Protein AF-A0A165R162-F1 (afdb_monomer_lite)

Radius of gyration: 13.3 Å; chains: 1; bounding box: 36×24×32 Å

Foldseek 3Di:
DDDFDKDWDADLVVRWTWFQDPCLQFFQDTDTHNDDDLRRIFGWADPPDQKTWTARPVPRWTADHDPDGRHGRTDNDTDIDGDDDDPDPSPPDD

pLDDT: mean 84.95, std 12.35, range [37.66, 94.81]

Organism: NCBI:txid1314782

Structure (mmCIF, N/CA/C/O backbone):
data_AF-A0A165R162-F1
#
_entry.id   AF-A0A165R162-F1
#
loop_
_atom_site.group_PDB
_atom_site.id
_atom_site.type_symbol
_atom_site.label_atom_id
_atom_site.label_alt_id
_atom_site.label_comp_id
_atom_site.label_asym_id
_atom_site.label_entity_id
_atom_site.label_seq_id
_atom_site.pdbx_PDB_ins_code
_atom_site.Cartn_x
_atom_site.Cartn_y
_atom_site.Cartn_z
_atom_site.occupancy
_atom_site.B_iso_or_equiv
_atom_site.auth_seq_id
_atom_site.auth_comp_id
_atom_site.auth_asym_id
_atom_site.auth_atom_id
_atom_site.pdbx_PDB_model_num
ATOM 1 N N . MET A 1 1 ? -14.458 -2.673 12.551 1.00 54.56 1 MET A N 1
ATOM 2 C CA . MET A 1 1 ? -13.009 -2.970 12.569 1.00 54.56 1 MET A CA 1
ATOM 3 C C . MET A 1 1 ? -12.658 -3.643 11.257 1.00 54.56 1 MET A C 1
ATOM 5 O O . MET A 1 1 ? -13.470 -4.437 10.791 1.00 54.56 1 MET A O 1
ATOM 9 N N . LEU A 1 2 ? -11.524 -3.290 10.645 1.00 63.31 2 LEU A N 1
ATOM 10 C CA . LEU A 1 2 ? -10.980 -4.076 9.534 1.00 63.31 2 LEU A CA 1
ATOM 11 C C . LEU A 1 2 ? -10.692 -5.485 10.055 1.00 63.31 2 LEU A C 1
ATOM 13 O O . LEU A 1 2 ? -10.214 -5.633 11.178 1.00 63.31 2 LEU A O 1
ATOM 17 N N . LYS A 1 3 ? -11.072 -6.498 9.281 1.00 67.94 3 LYS A N 1
ATOM 18 C CA . LYS A 1 3 ? -10.633 -7.868 9.542 1.00 67.94 3 LYS A CA 1
ATOM 19 C C . LYS A 1 3 ? -9.219 -7.994 8.976 1.00 67.94 3 LYS A C 1
ATOM 21 O O . LYS A 1 3 ? -8.892 -7.292 8.025 1.00 67.94 3 LYS A O 1
ATOM 26 N N .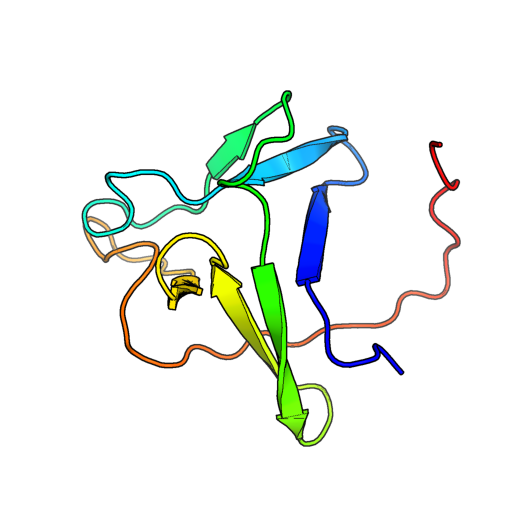 ASP A 1 4 ? -8.390 -8.854 9.544 1.00 72.12 4 ASP A N 1
ATOM 27 C CA . ASP A 1 4 ? -7.115 -9.164 8.902 1.00 72.12 4 ASP A CA 1
ATOM 28 C C . ASP A 1 4 ? -7.402 -9.806 7.535 1.00 72.12 4 ASP A C 1
ATOM 30 O O . ASP A 1 4 ? -8.319 -10.624 7.396 1.00 72.12 4 ASP A O 1
ATOM 34 N N . GLY A 1 5 ? -6.673 -9.382 6.504 1.00 87.38 5 GLY A N 1
ATOM 35 C CA . GLY A 1 5 ? -6.934 -9.814 5.136 1.00 87.38 5 GLY A CA 1
ATOM 36 C C . GLY A 1 5 ? -6.069 -9.113 4.098 1.00 87.38 5 GLY A C 1
ATOM 37 O O . GLY A 1 5 ? -5.273 -8.225 4.414 1.00 87.38 5 GLY A O 1
ATOM 38 N N . VAL A 1 6 ? -6.244 -9.536 2.847 1.00 93.31 6 VAL A N 1
ATOM 39 C CA . VAL A 1 6 ? -5.619 -8.920 1.676 1.00 93.31 6 VAL A CA 1
ATOM 40 C C . VAL A 1 6 ? -6.572 -7.875 1.107 1.00 93.31 6 VAL A C 1
ATOM 42 O O . VAL A 1 6 ? -7.738 -8.159 0.831 1.00 93.31 6 VAL A O 1
ATOM 45 N N . TYR A 1 7 ? -6.067 -6.659 0.938 1.00 93.62 7 TYR A N 1
ATOM 46 C CA . TYR A 1 7 ? -6.819 -5.496 0.499 1.00 93.62 7 TYR A CA 1
ATOM 47 C C . TYR A 1 7 ? -6.121 -4.790 -0.656 1.00 93.62 7 TYR A C 1
ATOM 49 O O . TYR A 1 7 ? -4.897 -4.801 -0.785 1.00 93.62 7 TYR A O 1
ATOM 57 N N . GLN A 1 8 ? -6.923 -4.100 -1.458 1.00 93.31 8 GLN A N 1
ATOM 58 C CA . GLN A 1 8 ? -6.456 -3.125 -2.433 1.00 93.31 8 GLN A CA 1
ATOM 59 C C . GLN A 1 8 ? -6.775 -1.731 -1.895 1.00 93.31 8 GLN A C 1
ATOM 61 O O . GLN A 1 8 ? -7.895 -1.461 -1.458 1.00 93.31 8 GLN A O 1
ATOM 66 N N . ILE A 1 9 ? -5.783 -0.844 -1.905 1.00 92.06 9 ILE A N 1
ATOM 67 C CA . ILE A 1 9 ? -5.928 0.525 -1.403 1.00 92.06 9 ILE A CA 1
ATOM 68 C C . ILE A 1 9 ? -6.081 1.447 -2.604 1.00 92.06 9 ILE A C 1
ATOM 70 O O . ILE A 1 9 ? -5.139 1.634 -3.368 1.00 92.06 9 ILE A O 1
ATOM 74 N N . THR A 1 10 ? -7.265 2.024 -2.782 1.00 92.56 10 THR A N 1
ATOM 75 C CA . THR A 1 10 ? -7.573 2.904 -3.916 1.00 92.56 10 THR A CA 1
ATOM 76 C C . THR A 1 10 ? -7.731 4.345 -3.466 1.00 92.56 10 THR A C 1
ATOM 78 O O . THR A 1 10 ? -8.442 4.626 -2.498 1.00 92.56 10 THR A O 1
ATOM 81 N N . ASN A 1 11 ? -7.146 5.276 -4.213 1.00 90.94 11 ASN A N 1
ATOM 82 C CA . ASN A 1 11 ? -7.467 6.686 -4.070 1.00 90.94 11 ASN A CA 1
ATOM 83 C C . ASN A 1 11 ? -8.911 6.918 -4.536 1.00 90.94 11 ASN A C 1
ATOM 85 O O . ASN A 1 11 ? -9.271 6.611 -5.672 1.00 90.94 11 ASN A O 1
ATOM 89 N N . VAL A 1 12 ? -9.759 7.473 -3.671 1.00 87.31 12 VAL A N 1
ATOM 90 C CA . VAL A 1 12 ? -11.178 7.646 -3.998 1.00 87.31 12 VAL A CA 1
ATOM 91 C C . VAL A 1 12 ? -11.441 8.659 -5.113 1.00 87.31 12 VAL A C 1
ATOM 93 O O . VAL A 1 12 ? -12.430 8.511 -5.838 1.00 87.31 12 VAL A O 1
ATOM 96 N N . HIS A 1 13 ? -10.577 9.661 -5.260 1.00 87.44 13 HIS A N 1
ATOM 97 C CA . HIS A 1 13 ? -10.727 10.730 -6.240 1.00 87.44 13 HIS A CA 1
ATOM 98 C C . HIS A 1 13 ? -10.236 10.295 -7.618 1.00 87.44 13 HIS A C 1
ATOM 100 O O . HIS A 1 13 ? -10.933 10.515 -8.602 1.00 87.44 13 HIS A O 1
ATOM 106 N N . THR A 1 14 ? -9.071 9.645 -7.685 1.00 90.38 14 THR A N 1
ATOM 107 C CA . THR A 1 14 ? -8.463 9.248 -8.966 1.00 90.38 14 THR A CA 1
ATOM 108 C C . THR A 1 14 ? -8.817 7.828 -9.393 1.00 90.38 14 THR A C 1
ATOM 110 O O . THR A 1 14 ? -8.585 7.469 -10.539 1.00 90.38 14 THR A O 1
ATOM 113 N N . LYS A 1 15 ? -9.371 7.009 -8.488 1.00 89.62 15 LYS A N 1
ATOM 114 C CA . LYS A 1 15 ? -9.609 5.561 -8.664 1.00 89.62 15 LYS A CA 1
ATOM 115 C C . LYS A 1 15 ? -8.346 4.727 -8.867 1.00 89.62 15 LYS A C 1
ATOM 117 O O . LYS A 1 15 ? -8.439 3.519 -9.056 1.00 89.62 15 LYS A O 1
ATOM 122 N N . GLN A 1 16 ? -7.173 5.340 -8.749 1.00 94.06 16 GLN A N 1
ATOM 123 C CA . GLN A 1 16 ? -5.903 4.650 -8.895 1.00 94.06 16 GLN A CA 1
ATOM 124 C C . GLN A 1 16 ? -5.597 3.825 -7.650 1.00 94.06 16 GLN A C 1
ATOM 126 O O . GLN A 1 16 ? -5.784 4.279 -6.516 1.00 94.06 16 GLN A O 1
ATOM 131 N N . ALA A 1 17 ? -5.109 2.611 -7.865 1.00 94.12 17 ALA A N 1
ATOM 132 C CA . ALA A 1 17 ? -4.693 1.721 -6.797 1.00 94.12 17 ALA A CA 1
ATOM 133 C C . ALA A 1 17 ? -3.245 1.996 -6.403 1.00 94.12 17 ALA A C 1
ATOM 135 O O . ALA A 1 17 ? -2.388 2.218 -7.262 1.00 94.12 17 ALA A O 1
ATOM 136 N N . LEU A 1 18 ? -2.975 1.934 -5.102 1.00 93.00 18 LEU A N 1
ATOM 137 C CA . LEU A 1 18 ? -1.630 1.894 -4.556 1.00 93.00 18 LEU A CA 1
ATOM 138 C C . LEU A 1 18 ? -0.861 0.721 -5.175 1.00 93.00 18 LEU A C 1
ATOM 140 O O . LEU A 1 18 ? -1.407 -0.364 -5.398 1.00 93.00 18 LEU A O 1
ATOM 144 N N . TYR A 1 19 ? 0.407 0.956 -5.479 1.00 90.94 19 TYR A N 1
ATOM 145 C CA . TYR A 1 19 ? 1.270 0.008 -6.160 1.00 90.94 19 TYR A CA 1
ATOM 146 C C . TYR A 1 19 ? 2.676 0.056 -5.573 1.00 90.94 19 TYR A C 1
ATOM 148 O O . TYR A 1 19 ? 3.261 1.127 -5.399 1.00 90.94 19 TYR A O 1
ATOM 156 N N . ILE A 1 20 ? 3.230 -1.127 -5.330 1.00 87.94 20 ILE A N 1
ATOM 157 C CA . ILE A 1 20 ? 4.649 -1.326 -5.051 1.00 87.94 20 ILE A CA 1
ATOM 158 C C . ILE A 1 20 ? 5.162 -2.237 -6.153 1.00 87.94 20 ILE A C 1
ATOM 160 O O . ILE A 1 20 ? 4.637 -3.330 -6.312 1.00 87.94 20 I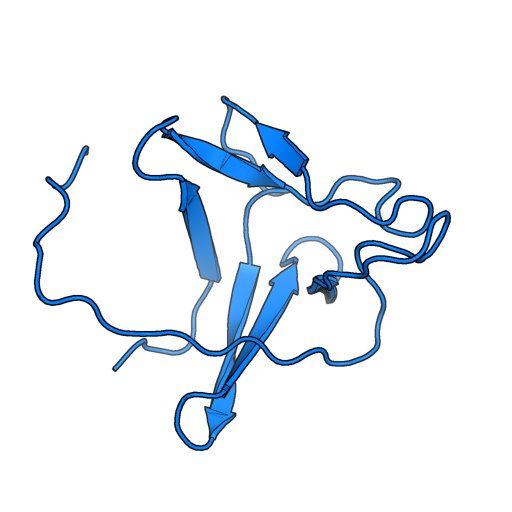LE A O 1
ATOM 164 N N . GLY A 1 21 ? 6.112 -1.748 -6.949 1.00 83.75 21 GLY A N 1
ATOM 165 C CA . GLY A 1 21 ? 6.673 -2.470 -8.092 1.00 83.75 21 GLY A CA 1
ATOM 166 C C . GLY A 1 21 ? 7.964 -3.209 -7.773 1.00 83.75 21 GLY A C 1
ATOM 167 O O . GLY A 1 21 ? 8.437 -3.169 -6.645 1.00 83.75 21 GLY A O 1
ATOM 168 N N . ALA A 1 22 ? 8.572 -3.824 -8.788 1.00 79.88 22 ALA A N 1
ATOM 169 C CA . ALA A 1 22 ? 9.846 -4.536 -8.642 1.00 79.88 22 ALA A CA 1
ATOM 170 C C . ALA A 1 22 ? 10.962 -3.653 -8.049 1.00 79.88 22 ALA A C 1
ATOM 172 O O . ALA A 1 22 ? 11.746 -4.120 -7.232 1.00 79.88 22 ALA A O 1
ATOM 173 N N . ASP A 1 23 ? 10.964 -2.356 -8.370 1.00 79.31 23 ASP A N 1
ATOM 174 C CA . ASP A 1 23 ? 11.960 -1.385 -7.892 1.00 79.31 23 ASP A CA 1
ATOM 175 C C . ASP A 1 23 ? 11.592 -0.731 -6.550 1.00 79.31 23 ASP A C 1
ATOM 177 O O . ASP A 1 23 ? 12.016 0.391 -6.252 1.00 79.31 23 ASP A O 1
ATOM 181 N N . ALA A 1 24 ? 10.769 -1.399 -5.738 1.00 83.50 24 ALA A N 1
ATOM 182 C CA . ALA A 1 24 ? 10.320 -0.898 -4.440 1.00 83.50 24 ALA A CA 1
ATOM 183 C C . ALA A 1 24 ? 11.467 -0.487 -3.508 1.00 83.50 24 ALA A C 1
ATOM 185 O O . ALA A 1 24 ? 11.300 0.362 -2.634 1.00 83.50 24 ALA A O 1
ATOM 186 N N . GLU A 1 25 ? 12.638 -1.081 -3.702 1.00 85.25 25 GLU A N 1
ATOM 187 C CA . GLU A 1 25 ? 13.803 -0.850 -2.863 1.00 85.25 25 GLU A CA 1
ATOM 188 C C . GLU A 1 25 ? 14.583 0.426 -3.235 1.00 85.25 25 GLU A C 1
ATOM 190 O O . GLU A 1 25 ? 15.461 0.843 -2.489 1.00 85.25 25 GLU A O 1
ATOM 195 N N . ASN A 1 26 ? 14.238 1.099 -4.341 1.00 81.50 26 ASN A N 1
ATOM 196 C CA . ASN A 1 26 ? 15.071 2.169 -4.909 1.00 81.50 26 ASN A CA 1
ATOM 197 C C . ASN A 1 26 ? 14.461 3.583 -4.826 1.00 81.50 26 ASN A C 1
ATOM 199 O O . ASN A 1 26 ? 15.191 4.573 -4.836 1.00 81.50 26 ASN A O 1
ATOM 203 N N . GLY A 1 27 ? 13.132 3.711 -4.770 1.00 75.69 27 GLY A N 1
ATOM 204 C CA . GLY A 1 27 ? 12.433 5.008 -4.713 1.00 75.69 27 GLY A CA 1
ATOM 205 C C . GLY A 1 27 ? 11.952 5.357 -3.308 1.00 75.69 27 GLY A C 1
ATOM 206 O O . GLY A 1 27 ? 11.953 4.475 -2.470 1.00 75.69 27 GLY A O 1
ATOM 207 N N . SER A 1 28 ? 11.489 6.591 -3.069 1.00 70.88 28 SER A N 1
ATOM 208 C CA . SER A 1 28 ? 10.890 7.042 -1.790 1.00 70.88 28 SER A CA 1
ATOM 209 C C . SER A 1 28 ? 9.405 7.390 -1.840 1.00 70.88 28 SER A C 1
ATOM 211 O O . SER A 1 28 ? 8.788 7.623 -0.800 1.00 70.88 28 SER A O 1
ATOM 213 N N . GLU A 1 29 ? 8.811 7.378 -3.031 1.00 77.31 29 GLU A N 1
ATOM 214 C CA . GLU A 1 29 ? 7.416 7.751 -3.253 1.00 77.31 29 GLU A CA 1
ATOM 215 C C . GLU A 1 29 ? 6.558 6.550 -3.646 1.00 77.31 29 GLU A C 1
ATOM 217 O O . GLU A 1 29 ? 6.793 5.902 -4.672 1.00 77.31 29 GLU A O 1
ATOM 222 N N . LEU A 1 30 ? 5.529 6.278 -2.842 1.00 79.88 30 LEU A N 1
ATOM 223 C CA . LEU A 1 30 ? 4.503 5.304 -3.190 1.00 79.88 30 LEU A CA 1
ATOM 224 C C . LEU A 1 30 ? 3.802 5.724 -4.481 1.00 79.88 30 LEU A C 1
ATOM 226 O O . LEU A 1 30 ? 3.337 6.854 -4.620 1.00 79.88 30 LEU A O 1
ATOM 230 N N . LYS A 1 31 ? 3.699 4.788 -5.421 1.00 86.62 31 LYS A N 1
ATOM 231 C CA . LYS A 1 31 ? 3.083 5.037 -6.721 1.00 86.62 31 LYS A CA 1
ATOM 232 C C . LYS A 1 31 ? 1.634 4.584 -6.712 1.00 86.62 31 LYS A C 1
ATOM 234 O O . LYS A 1 31 ? 1.246 3.673 -5.980 1.00 86.62 31 LYS A O 1
ATOM 239 N N . THR A 1 32 ? 0.842 5.197 -7.578 1.00 91.06 32 THR A N 1
ATOM 240 C CA . THR A 1 32 ? -0.503 4.722 -7.894 1.00 91.06 32 THR A CA 1
ATOM 241 C C . THR A 1 32 ? -0.591 4.391 -9.379 1.00 91.06 32 THR A C 1
ATOM 243 O O . THR A 1 32 ? 0.239 4.841 -10.171 1.00 91.06 32 THR A O 1
ATOM 246 N N . ARG A 1 33 ? -1.547 3.545 -9.757 1.00 90.50 33 ARG A N 1
ATOM 247 C CA . ARG A 1 33 ? -1.776 3.146 -11.151 1.00 90.50 33 ARG A CA 1
ATOM 248 C C . ARG A 1 33 ? -3.253 2.907 -11.421 1.00 90.50 33 ARG A C 1
ATOM 250 O O . ARG A 1 33 ? -3.993 2.534 -10.512 1.00 90.50 33 ARG A O 1
ATOM 257 N N . ASP A 1 34 ? -3.653 3.045 -12.678 1.00 92.31 34 ASP A N 1
ATOM 258 C CA . ASP A 1 34 ? -5.052 2.862 -13.084 1.00 92.31 34 ASP A CA 1
ATOM 259 C C . ASP A 1 34 ? -5.478 1.387 -13.057 1.00 92.31 34 ASP A C 1
ATOM 261 O O . ASP A 1 34 ? -6.604 1.058 -12.694 1.00 92.31 34 ASP A O 1
ATOM 265 N N . ARG A 1 35 ? -4.569 0.471 -13.419 1.00 89.88 35 ARG A N 1
ATOM 266 C CA . ARG A 1 35 ? -4.866 -0.964 -13.488 1.00 89.88 35 ARG A CA 1
ATOM 267 C C . ARG A 1 35 ? -4.499 -1.679 -12.194 1.00 89.88 35 ARG A C 1
ATOM 269 O O . ARG A 1 35 ? -3.328 -1.756 -11.833 1.00 89.88 35 ARG A O 1
ATOM 276 N N . ILE A 1 36 ? -5.486 -2.307 -11.567 1.00 90.81 36 ILE A N 1
ATOM 277 C CA . ILE A 1 36 ? -5.283 -3.221 -10.441 1.00 90.81 36 ILE A CA 1
ATOM 278 C C . ILE A 1 36 ? -4.655 -4.532 -10.945 1.00 90.81 36 ILE A C 1
ATOM 280 O O . ILE A 1 36 ? -5.108 -5.126 -11.922 1.00 90.81 36 ILE A O 1
ATOM 284 N N . THR A 1 37 ? -3.591 -4.979 -10.282 1.00 91.38 37 THR A N 1
ATOM 285 C CA . THR A 1 37 ? -2.929 -6.285 -10.476 1.00 91.38 37 THR A CA 1
ATOM 286 C C . THR A 1 37 ? -2.440 -6.800 -9.116 1.00 91.38 37 THR A C 1
ATOM 288 O O . THR A 1 37 ? -2.518 -6.060 -8.137 1.00 91.38 37 THR A O 1
ATOM 291 N N . SER A 1 38 ? -1.848 -7.995 -9.057 1.00 91.25 38 SER A N 1
ATOM 292 C CA . SER A 1 38 ? -1.261 -8.568 -7.828 1.00 91.25 38 SER A CA 1
ATOM 293 C C . SER A 1 38 ? -0.237 -7.668 -7.111 1.00 91.25 38 SER A C 1
ATOM 295 O O . SER A 1 38 ? -0.051 -7.734 -5.902 1.00 91.25 38 SER A O 1
ATOM 297 N N . TRP A 1 39 ? 0.392 -6.736 -7.828 1.00 91.81 39 TRP A N 1
ATOM 298 C CA . TRP A 1 39 ? 1.299 -5.736 -7.247 1.00 91.81 39 TRP A CA 1
ATOM 299 C C . TRP A 1 39 ? 0.577 -4.586 -6.500 1.00 91.81 39 TRP A C 1
ATOM 301 O O . TRP A 1 39 ? 1.215 -3.648 -6.025 1.00 91.81 39 TRP A O 1
ATOM 311 N N . SER A 1 40 ? -0.759 -4.625 -6.433 1.00 94.31 40 SER A N 1
ATOM 312 C CA . SER A 1 40 ? -1.622 -3.693 -5.682 1.00 94.31 40 SER A CA 1
ATOM 313 C C . SER A 1 40 ? -2.298 -4.345 -4.475 1.00 94.31 40 SER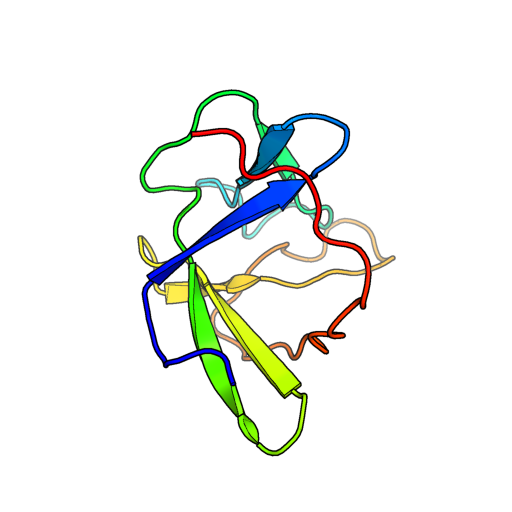 A C 1
ATOM 315 O O . SER A 1 40 ? -3.195 -3.748 -3.881 1.00 94.31 40 SER A O 1
ATOM 317 N N . GLU A 1 41 ? -1.901 -5.567 -4.132 1.00 94.81 41 GLU A N 1
ATOM 318 C CA . GLU A 1 41 ? -2.474 -6.335 -3.033 1.00 94.81 41 GLU A CA 1
ATOM 319 C C . GLU A 1 41 ? -1.599 -6.209 -1.788 1.00 94.81 41 GLU A C 1
ATOM 321 O O . GLU A 1 41 ? -0.381 -6.401 -1.836 1.00 94.81 41 GLU A O 1
ATOM 326 N N . PHE A 1 42 ? -2.236 -5.863 -0.671 1.00 94.44 42 PHE A N 1
ATOM 327 C CA . PHE A 1 42 ? -1.585 -5.634 0.609 1.00 94.44 42 PHE A CA 1
ATOM 328 C C . PHE A 1 42 ? -2.283 -6.427 1.699 1.00 94.44 42 PHE A C 1
ATOM 330 O O . PHE A 1 42 ? -3.480 -6.254 1.928 1.00 94.44 42 PHE A O 1
ATOM 337 N N . ARG A 1 43 ? -1.523 -7.228 2.439 1.00 94.50 43 ARG A N 1
ATOM 338 C CA . ARG A 1 43 ? -1.946 -7.665 3.763 1.00 94.50 43 ARG A CA 1
ATOM 339 C C . ARG A 1 43 ? -1.956 -6.455 4.686 1.00 94.50 43 ARG A C 1
ATOM 341 O O . ARG A 1 43 ? -0.942 -5.772 4.844 1.00 94.50 43 ARG A O 1
ATOM 348 N N . VAL A 1 44 ? -3.120 -6.176 5.259 1.00 93.06 44 VAL A N 1
ATOM 349 C CA . VAL A 1 44 ? -3.293 -5.123 6.262 1.00 93.06 44 VAL A CA 1
ATOM 350 C C . VAL A 1 44 ? -3.309 -5.803 7.619 1.00 93.06 44 VAL A C 1
ATOM 352 O O . VAL A 1 44 ? -4.291 -6.448 7.975 1.00 93.06 44 VAL A O 1
ATOM 355 N N . GLU A 1 45 ? -2.206 -5.690 8.350 1.00 91.50 45 GLU A N 1
ATOM 356 C CA . GLU A 1 45 ? -1.994 -6.428 9.598 1.00 91.50 45 GLU A CA 1
ATOM 357 C C . GLU A 1 45 ? -2.077 -5.462 10.787 1.00 91.50 45 GLU A C 1
ATOM 359 O O . GLU A 1 45 ? -1.398 -4.428 10.825 1.00 91.50 45 GLU A O 1
ATOM 364 N N . SER A 1 46 ? -2.935 -5.773 11.761 1.00 89.81 46 SER A N 1
ATOM 365 C CA . SER A 1 46 ? -3.104 -4.952 12.963 1.00 89.81 46 SER A CA 1
ATOM 366 C C . SER A 1 46 ? -1.848 -4.961 13.836 1.00 89.81 46 SER A C 1
ATOM 368 O O . SER A 1 46 ? -1.300 -6.008 14.166 1.00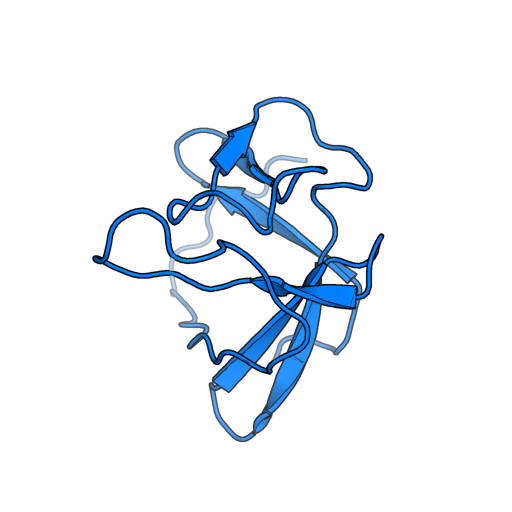 89.81 46 SER A O 1
ATOM 370 N N . GLN A 1 47 ? -1.427 -3.776 14.277 1.00 90.44 47 GLN A N 1
ATOM 371 C CA . GLN A 1 47 ? -0.345 -3.578 15.249 1.00 90.44 47 GLN A CA 1
ATOM 372 C C . GLN A 1 47 ? -0.888 -3.144 16.623 1.00 90.44 47 GLN A C 1
ATOM 374 O O . GLN A 1 47 ? -0.137 -2.647 17.465 1.00 90.44 47 GLN A O 1
ATOM 379 N N . GLY A 1 48 ? -2.202 -3.292 16.837 1.00 87.38 48 GLY A N 1
ATOM 380 C CA . GLY A 1 48 ? -2.917 -2.802 18.013 1.00 87.38 48 GLY A CA 1
ATOM 381 C C . GLY A 1 48 ? -3.436 -1.365 17.864 1.00 87.38 48 GLY A C 1
ATOM 382 O O . GLY A 1 48 ? -2.850 -0.508 17.196 1.00 87.38 48 GLY A O 1
ATOM 383 N N . GLY A 1 49 ? -4.575 -1.084 18.503 1.00 85.88 49 GLY A N 1
ATOM 384 C CA . GLY A 1 49 ? -5.224 0.227 18.440 1.00 85.88 49 GLY A CA 1
ATOM 385 C C . GLY A 1 49 ? -5.662 0.602 17.018 1.00 85.88 49 GLY A C 1
ATOM 386 O O . GLY A 1 49 ? -6.477 -0.088 16.410 1.00 85.88 49 GLY A O 1
ATOM 387 N N . ARG A 1 50 ? -5.151 1.727 16.499 1.00 85.69 50 ARG A N 1
ATOM 388 C CA . ARG A 1 50 ? -5.401 2.211 15.123 1.00 85.69 50 ARG A CA 1
ATOM 389 C C . ARG A 1 50 ? -4.185 2.068 14.201 1.00 85.69 50 ARG A C 1
ATOM 391 O O . ARG A 1 50 ? -4.199 2.637 13.111 1.00 85.69 50 ARG A O 1
ATOM 398 N N . ALA A 1 51 ? -3.142 1.371 14.645 1.00 91.50 51 ALA A N 1
ATOM 399 C CA . ALA A 1 51 ? -1.917 1.186 13.883 1.00 91.50 51 ALA A CA 1
ATOM 400 C C . ALA A 1 51 ? -1.973 -0.115 13.076 1.00 91.50 51 ALA A C 1
ATOM 402 O O . ALA A 1 51 ? -2.340 -1.163 13.605 1.00 91.50 51 ALA A O 1
ATOM 403 N N . TYR A 1 52 ? -1.572 -0.039 11.812 1.00 92.88 52 TYR A N 1
ATOM 404 C CA . TYR A 1 52 ? -1.560 -1.154 10.871 1.00 92.88 52 TYR A CA 1
ATOM 405 C C . TYR A 1 52 ? -0.271 -1.138 10.054 1.00 92.88 52 TYR A C 1
ATOM 407 O O . TYR A 1 52 ? 0.287 -0.072 9.793 1.00 92.88 52 TYR A O 1
ATOM 415 N N . THR A 1 53 ? 0.192 -2.302 9.627 1.00 93.75 53 THR A N 1
ATOM 416 C CA . THR A 1 53 ? 1.231 -2.441 8.601 1.00 93.75 53 THR A CA 1
ATOM 417 C C . THR A 1 53 ? 0.579 -2.751 7.260 1.00 93.75 53 THR A C 1
ATOM 419 O O . THR A 1 53 ? -0.444 -3.430 7.196 1.00 93.75 53 THR A O 1
ATOM 422 N N . LEU A 1 54 ? 1.167 -2.225 6.185 1.00 94.12 54 LEU A N 1
ATOM 423 C CA . LEU A 1 54 ? 0.754 -2.502 4.811 1.00 94.12 54 LEU A CA 1
ATOM 424 C C . LEU A 1 54 ? 1.833 -3.357 4.156 1.00 94.12 54 LEU A C 1
ATOM 426 O O . LEU A 1 54 ? 2.843 -2.824 3.699 1.00 94.12 54 LEU A O 1
ATOM 430 N N . VAL A 1 55 ? 1.641 -4.670 4.148 1.00 93.81 55 VAL A N 1
ATOM 431 C CA . VAL A 1 55 ? 2.625 -5.630 3.640 1.00 93.81 55 VAL A CA 1
ATOM 432 C C . VAL A 1 55 ? 2.204 -6.075 2.249 1.00 93.81 55 VAL A C 1
ATOM 434 O O . VAL A 1 55 ? 1.140 -6.660 2.088 1.00 93.81 55 VAL A O 1
ATOM 437 N N . ALA A 1 56 ? 3.012 -5.792 1.233 1.00 92.88 56 ALA A N 1
ATOM 438 C CA . ALA A 1 56 ? 2.724 -6.203 -0.135 1.00 92.88 56 ALA A CA 1
ATOM 439 C C . ALA A 1 56 ? 2.639 -7.734 -0.222 1.00 92.88 56 ALA A C 1
ATOM 441 O O . ALA A 1 56 ? 3.567 -8.439 0.178 1.00 92.88 56 ALA A O 1
ATOM 442 N N . ASP A 1 57 ? 1.527 -8.257 -0.738 1.00 94.00 57 ASP A N 1
ATOM 443 C CA . ASP A 1 57 ? 1.246 -9.694 -0.678 1.00 94.00 57 ASP A CA 1
ATOM 444 C C . ASP A 1 57 ? 2.221 -10.509 -1.543 1.00 94.00 57 ASP A C 1
ATOM 446 O O . ASP A 1 57 ? 2.725 -11.550 -1.127 1.00 94.00 57 ASP A O 1
ATOM 450 N N . HIS A 1 58 ? 2.592 -9.959 -2.702 1.00 91.44 58 HIS A N 1
ATOM 451 C CA . HIS A 1 58 ? 3.448 -10.618 -3.687 1.00 91.44 58 HIS A CA 1
ATOM 452 C C . HIS A 1 58 ? 4.918 -10.799 -3.259 1.00 91.44 58 HIS A C 1
ATOM 454 O O . HIS A 1 58 ? 5.607 -11.640 -3.832 1.00 91.44 58 HIS A O 1
ATOM 460 N N . ASN A 1 59 ? 5.438 -10.014 -2.306 1.00 90.75 59 ASN A N 1
ATOM 461 C CA . ASN A 1 59 ? 6.853 -10.091 -1.900 1.00 90.75 59 ASN A CA 1
ATOM 462 C C . ASN A 1 59 ? 7.109 -9.958 -0.386 1.00 90.75 59 ASN A C 1
ATOM 464 O O . ASN A 1 59 ? 8.246 -10.124 0.064 1.00 90.75 59 ASN A O 1
ATOM 468 N N . GLY A 1 60 ? 6.074 -9.681 0.410 1.00 91.81 60 GLY A N 1
ATOM 469 C CA . GLY A 1 60 ? 6.170 -9.544 1.860 1.00 91.81 60 GLY A CA 1
ATOM 470 C C . GLY A 1 60 ? 6.885 -8.278 2.340 1.00 91.81 60 GLY A C 1
ATOM 471 O O . GLY A 1 60 ? 7.288 -8.228 3.500 1.00 91.81 60 GLY A O 1
ATOM 472 N N . MET A 1 61 ? 7.091 -7.274 1.484 1.00 92.12 61 MET A N 1
ATOM 473 C CA . MET A 1 61 ? 7.711 -6.011 1.887 1.00 92.12 61 MET A CA 1
ATOM 474 C C . MET A 1 61 ? 6.666 -5.041 2.441 1.00 92.12 61 MET A C 1
ATOM 476 O O . MET A 1 61 ? 5.603 -4.855 1.851 1.00 92.12 61 MET A O 1
ATOM 480 N N . SER A 1 62 ? 6.976 -4.379 3.554 1.00 93.38 62 SER A N 1
ATOM 481 C CA . SER A 1 62 ? 6.107 -3.349 4.121 1.00 93.38 62 SER A CA 1
ATOM 482 C C . SER A 1 62 ? 6.317 -2.020 3.416 1.00 93.38 62 SER A C 1
ATOM 484 O O . SER A 1 62 ? 7.449 -1.546 3.306 1.00 93.38 62 SER A O 1
ATOM 486 N N . ALA A 1 63 ? 5.219 -1.391 3.008 1.00 92.94 63 ALA A N 1
ATOM 487 C CA . ALA A 1 63 ? 5.203 -0.046 2.454 1.00 92.94 63 ALA A CA 1
ATOM 488 C C . ALA A 1 63 ? 5.714 0.983 3.472 1.00 92.94 63 ALA A C 1
ATOM 490 O O . ALA A 1 63 ? 5.445 0.862 4.666 1.00 92.94 63 ALA A O 1
ATOM 491 N N . ARG A 1 64 ? 6.362 2.050 3.008 1.00 90.88 64 ARG A N 1
ATOM 492 C CA . ARG A 1 64 ? 6.652 3.236 3.817 1.00 90.88 64 ARG A CA 1
ATOM 493 C C . ARG A 1 64 ? 6.580 4.512 2.997 1.00 90.88 64 ARG A C 1
ATOM 495 O O . ARG A 1 64 ? 6.669 4.495 1.775 1.00 90.88 64 ARG A O 1
ATOM 502 N N . ILE A 1 65 ? 6.458 5.624 3.710 1.00 86.31 65 ILE A N 1
ATOM 503 C CA . ILE A 1 65 ? 6.515 6.974 3.156 1.00 86.31 65 ILE A CA 1
ATOM 504 C C . ILE A 1 65 ? 7.688 7.684 3.826 1.00 86.31 65 ILE A C 1
ATOM 506 O O . ILE A 1 65 ? 7.840 7.607 5.046 1.00 86.31 65 ILE A O 1
ATOM 510 N N . SER A 1 66 ? 8.521 8.358 3.038 1.00 86.19 66 SER A N 1
ATOM 511 C CA . SER A 1 66 ? 9.584 9.223 3.542 1.00 86.19 66 SER A CA 1
ATOM 512 C C . SER A 1 66 ? 9.669 10.489 2.700 1.00 86.19 66 SER A C 1
ATOM 514 O O . SER A 1 66 ? 9.463 10.462 1.493 1.00 86.19 66 SER A O 1
ATOM 516 N N . ASP A 1 67 ? 9.998 11.593 3.357 1.00 85.69 67 ASP A N 1
ATOM 517 C CA . ASP A 1 67 ? 10.343 12.884 2.761 1.00 85.69 67 ASP A CA 1
ATOM 518 C C . ASP A 1 67 ? 11.775 12.925 2.192 1.00 85.69 67 ASP A C 1
ATOM 520 O O . ASP A 1 67 ? 12.156 13.867 1.495 1.00 85.69 67 ASP A O 1
ATOM 524 N N . LYS A 1 68 ? 12.586 11.900 2.472 1.00 87.38 68 LYS A N 1
ATOM 525 C CA . LYS A 1 68 ? 13.966 11.787 2.000 1.00 87.38 68 LYS A CA 1
ATOM 526 C C . LYS A 1 68 ? 14.021 11.107 0.638 1.00 87.38 68 LYS A C 1
ATOM 528 O O . LYS A 1 68 ? 13.380 10.086 0.412 1.00 87.38 68 LYS A O 1
ATOM 533 N N . LYS A 1 69 ? 14.873 11.630 -0.245 1.00 83.19 69 LYS A N 1
ATOM 534 C CA . LYS A 1 69 ? 15.165 11.020 -1.550 1.00 83.19 69 LYS A CA 1
ATOM 535 C C . LYS A 1 69 ? 15.937 9.708 -1.389 1.00 83.19 69 LYS A C 1
ATOM 537 O O . LYS A 1 69 ? 16.724 9.571 -0.455 1.00 83.19 69 LYS A O 1
ATOM 542 N N . ASN A 1 70 ? 15.761 8.790 -2.343 1.00 82.56 70 ASN A N 1
ATOM 543 C CA . ASN A 1 70 ? 16.490 7.512 -2.438 1.00 82.56 70 ASN A CA 1
ATOM 544 C C . ASN A 1 70 ? 16.310 6.592 -1.218 1.00 82.56 70 ASN A C 1
ATOM 546 O O . ASN A 1 70 ? 17.192 5.815 -0.861 1.00 82.56 70 ASN A O 1
ATOM 550 N N . VAL A 1 71 ? 15.169 6.707 -0.544 1.00 86.94 71 VAL A N 1
ATOM 551 C CA . VAL A 1 71 ? 14.816 5.901 0.622 1.00 86.94 71 VAL A CA 1
ATOM 552 C C . VAL A 1 71 ? 13.764 4.888 0.181 1.00 86.94 71 VAL A C 1
ATOM 554 O O . VAL A 1 71 ? 12.648 5.336 0.003 1.00 86.94 71 VAL A O 1
ATOM 557 N N . PRO A 1 72 ? 14.052 3.571 0.070 1.00 90.00 72 PRO A N 1
ATOM 558 C CA . PRO A 1 72 ? 13.125 2.522 -0.390 1.00 90.00 72 PRO A CA 1
ATOM 559 C C . PRO A 1 72 ? 11.639 2.740 -0.054 1.00 90.00 72 PRO A C 1
ATOM 561 O O . PRO A 1 72 ? 11.333 2.999 1.104 1.00 90.00 72 PRO A O 1
ATOM 564 N N . VAL A 1 73 ? 10.699 2.565 -0.984 1.00 90.81 73 VAL A N 1
ATOM 565 C CA . VAL A 1 73 ? 9.251 2.658 -0.706 1.00 90.81 73 VAL A CA 1
ATOM 566 C C . VAL A 1 73 ? 8.734 1.431 0.019 1.00 90.81 73 VAL A C 1
ATOM 568 O O . VAL A 1 73 ? 7.656 1.476 0.608 1.00 90.81 73 VAL A O 1
ATOM 571 N N . ALA A 1 74 ? 9.490 0.337 -0.022 1.00 92.62 74 ALA A N 1
ATOM 572 C CA . ALA A 1 74 ? 9.213 -0.853 0.749 1.00 92.62 74 ALA A CA 1
ATOM 573 C C . ALA A 1 74 ? 10.506 -1.461 1.289 1.00 92.62 74 ALA A C 1
ATOM 575 O O . ALA A 1 74 ? 11.570 -1.330 0.687 1.00 92.62 74 ALA A O 1
ATOM 576 N N . SER A 1 75 ? 10.419 -2.134 2.431 1.00 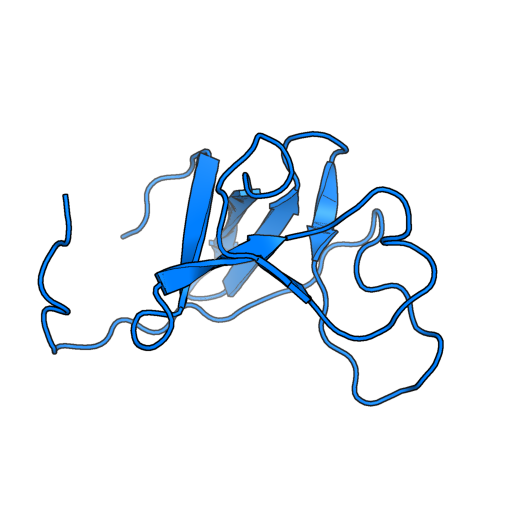92.31 75 SER A N 1
ATOM 577 C CA . SER A 1 75 ? 11.490 -3.006 2.913 1.00 92.31 75 SER A CA 1
ATOM 578 C C . SER A 1 75 ? 10.916 -4.134 3.767 1.00 92.31 75 SER A C 1
ATOM 580 O O . SER A 1 75 ? 9.719 -4.179 4.042 1.00 92.31 75 SER A O 1
ATOM 582 N N . ARG A 1 76 ? 11.769 -5.054 4.224 1.00 91.38 76 ARG A N 1
ATOM 583 C CA . ARG A 1 76 ? 11.371 -6.124 5.157 1.00 91.38 76 ARG A CA 1
ATOM 584 C C . ARG A 1 76 ? 11.172 -5.653 6.604 1.00 91.38 76 ARG A C 1
ATOM 586 O O . ARG A 1 76 ? 10.862 -6.464 7.468 1.00 91.38 76 ARG A O 1
ATOM 593 N N . SER A 1 77 ? 11.366 -4.366 6.889 1.00 91.81 77 SER A N 1
ATOM 594 C CA . SER A 1 77 ? 11.041 -3.782 8.195 1.00 91.81 77 SER A CA 1
ATOM 595 C C . SER A 1 77 ? 9.545 -3.481 8.296 1.00 91.81 77 SER A C 1
ATOM 597 O O . SER A 1 77 ? 8.874 -3.335 7.281 1.00 91.81 77 SER A O 1
ATOM 599 N N . SER A 1 78 ? 9.016 -3.347 9.512 1.00 89.81 78 SER A N 1
ATOM 600 C CA . SER A 1 78 ? 7.605 -3.005 9.732 1.00 89.81 78 SER A CA 1
ATOM 601 C C . SER A 1 78 ? 7.414 -1.496 9.861 1.00 89.81 78 SER A C 1
ATOM 603 O O . SER A 1 78 ? 8.006 -0.865 10.738 1.00 89.81 78 SER A O 1
ATOM 605 N N . PHE A 1 79 ? 6.538 -0.920 9.036 1.00 92.19 79 PHE A N 1
ATOM 606 C CA . PHE A 1 79 ? 6.191 0.503 9.088 1.00 92.19 79 PHE A CA 1
ATOM 607 C C . PHE A 1 79 ? 4.702 0.690 9.350 1.00 92.19 79 PHE A C 1
ATOM 609 O O . PHE A 1 79 ? 3.856 0.042 8.735 1.00 92.19 79 PHE A O 1
ATOM 616 N N . LYS A 1 80 ? 4.392 1.578 10.297 1.00 92.94 80 LYS A N 1
ATOM 617 C CA . LYS A 1 80 ? 3.035 1.761 10.806 1.00 92.94 80 LYS A CA 1
ATOM 618 C C . LYS A 1 80 ? 2.311 2.872 10.056 1.00 92.94 80 LYS A C 1
ATOM 620 O O . LYS A 1 80 ? 2.818 3.983 9.929 1.00 92.94 80 LYS A O 1
ATOM 625 N N . PHE A 1 81 ? 1.082 2.576 9.668 1.00 91.62 81 PHE A N 1
ATOM 626 C CA . PHE A 1 81 ? 0.086 3.513 9.178 1.00 91.62 81 PHE A CA 1
ATOM 627 C C . PHE A 1 81 ? -1.055 3.598 10.183 1.00 91.62 81 PHE A C 1
ATOM 629 O O . PHE A 1 81 ? -1.427 2.605 10.808 1.00 91.62 81 PHE A O 1
ATOM 636 N N . HIS A 1 82 ? -1.636 4.785 10.316 1.00 91.25 82 HIS 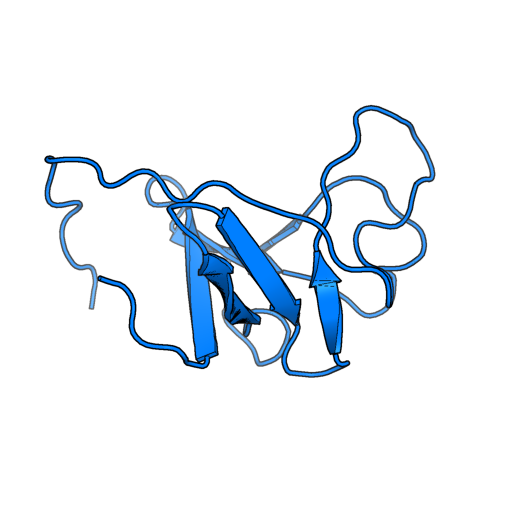A N 1
ATOM 637 C CA . HIS A 1 82 ? -2.867 4.960 11.073 1.00 91.25 82 HIS A CA 1
ATOM 638 C C . HIS A 1 82 ? -4.052 4.949 10.114 1.00 91.25 82 HIS A C 1
ATOM 640 O O . HIS A 1 82 ? -4.144 5.805 9.236 1.00 91.25 82 HIS A O 1
ATOM 646 N N . LEU A 1 83 ? -4.968 3.997 10.292 1.00 87.19 83 LEU A N 1
ATOM 647 C CA . LEU A 1 83 ? -6.216 3.978 9.533 1.00 87.19 83 LEU A CA 1
ATOM 648 C C . LEU A 1 83 ? -7.272 4.787 10.285 1.00 87.19 83 LEU A C 1
ATOM 650 O O . LEU A 1 83 ? -7.642 4.468 11.419 1.00 87.19 83 LEU A O 1
ATOM 654 N N . ILE A 1 84 ? -7.738 5.857 9.646 1.00 86.56 84 ILE A N 1
ATOM 655 C CA . ILE A 1 84 ? -8.730 6.776 10.201 1.00 86.56 84 ILE A CA 1
ATOM 656 C C . ILE A 1 84 ? -10.071 6.475 9.541 1.00 86.56 84 ILE A C 1
ATOM 658 O O . ILE A 1 84 ? -10.230 6.629 8.333 1.00 86.56 84 ILE A O 1
ATOM 662 N N . ALA A 1 85 ? -11.042 6.041 10.342 1.00 82.56 85 ALA A N 1
ATOM 663 C CA . ALA A 1 85 ? -12.412 5.903 9.874 1.00 82.56 85 ALA A CA 1
ATOM 664 C C . ALA A 1 85 ? -13.003 7.295 9.608 1.00 82.56 85 ALA A C 1
ATOM 666 O O . ALA A 1 85 ? -13.007 8.145 10.498 1.00 82.56 85 ALA A O 1
ATOM 667 N N . ILE A 1 86 ? -13.513 7.508 8.396 1.00 80.00 86 ILE A N 1
ATOM 668 C CA . ILE A 1 86 ? -14.252 8.716 8.020 1.00 80.00 86 ILE A CA 1
ATOM 669 C C . ILE A 1 86 ? -15.744 8.389 7.923 1.00 80.00 86 ILE A C 1
ATOM 671 O O . ILE A 1 86 ? -16.121 7.300 7.493 1.00 80.00 86 ILE A O 1
ATOM 675 N N . SER A 1 87 ? -16.595 9.319 8.355 1.00 63.03 87 SER A N 1
ATOM 676 C CA . SER A 1 87 ? -18.053 9.140 8.395 1.00 63.03 87 SER A CA 1
ATOM 677 C C . SER A 1 87 ? -18.721 9.250 7.025 1.00 63.03 87 SER A C 1
ATOM 679 O O . SER A 1 87 ? -19.885 8.885 6.887 1.00 63.03 87 SER A O 1
ATOM 681 N N . THR A 1 88 ? -18.013 9.749 6.009 1.00 60.97 88 THR A N 1
ATOM 682 C CA . THR A 1 88 ? -18.564 9.923 4.666 1.00 60.97 88 THR A CA 1
ATOM 683 C C . THR A 1 88 ? -18.517 8.596 3.905 1.00 60.97 88 THR A C 1
ATOM 685 O O . THR A 1 88 ? -17.420 8.107 3.620 1.00 60.97 88 THR A O 1
ATOM 688 N N . PRO A 1 89 ? -19.667 8.013 3.515 1.00 54.44 89 PRO A N 1
ATOM 689 C CA . PRO A 1 89 ? -19.688 6.885 2.600 1.00 54.44 89 PRO A CA 1
ATOM 690 C C . PRO A 1 89 ? -19.200 7.391 1.247 1.00 54.44 89 PRO A C 1
ATOM 692 O O . PRO A 1 89 ? -19.916 8.060 0.501 1.00 54.44 89 PRO A O 1
ATOM 695 N N . LEU A 1 90 ? -17.947 7.105 0.929 1.00 59.34 90 LEU A N 1
ATOM 696 C CA . LEU A 1 90 ? -17.465 7.234 -0.431 1.00 59.34 90 LEU A CA 1
ATOM 697 C C . LEU A 1 90 ? -18.256 6.209 -1.248 1.00 59.34 90 LEU A C 1
ATOM 699 O O . LEU A 1 90 ? -18.200 5.022 -0.927 1.00 59.34 90 LEU A O 1
ATOM 703 N N . LYS A 1 91 ? -19.060 6.671 -2.221 1.00 51.22 91 LYS A N 1
ATOM 704 C CA . LYS A 1 91 ? -19.875 5.813 -3.104 1.00 51.22 91 LYS A CA 1
ATOM 705 C C . LYS A 1 91 ? -19.093 4.539 -3.431 1.00 51.22 91 LYS A C 1
ATOM 707 O O . LYS A 1 91 ? -17.984 4.631 -3.953 1.00 51.22 91 LYS A O 1
ATOM 712 N N . GLN A 1 92 ? -19.652 3.378 -3.092 1.00 44.88 92 GLN A N 1
ATOM 713 C CA . GLN A 1 92 ? -19.093 2.090 -3.492 1.00 44.88 92 GLN A CA 1
ATOM 714 C C . GLN A 1 92 ? -19.131 2.039 -5.020 1.00 44.88 92 GLN A C 1
ATOM 716 O O . GLN A 1 92 ? -20.198 1.876 -5.608 1.00 44.88 92 GLN A O 1
ATOM 721 N N . TYR A 1 93 ? -17.987 2.247 -5.667 1.00 46.25 93 TYR A N 1
ATOM 722 C CA . TYR A 1 93 ? -17.852 1.948 -7.086 1.00 46.25 93 TYR A CA 1
ATOM 723 C C . TYR A 1 93 ? -17.553 0.452 -7.162 1.00 46.25 93 TYR A C 1
ATOM 725 O O . TYR A 1 93 ? -16.514 0.012 -6.670 1.00 46.25 93 TYR A O 1
ATOM 733 N N . ARG A 1 94 ? -18.550 -0.303 -7.633 1.00 37.66 94 ARG A N 1
ATOM 734 C CA . ARG A 1 94 ? -18.426 -1.721 -7.980 1.00 37.66 94 ARG A CA 1
ATOM 735 C C . ARG A 1 94 ? -17.575 -1.880 -9.229 1.00 37.66 94 ARG A C 1
ATOM 737 O O . ARG A 1 94 ? -17.662 -0.975 -10.090 1.00 37.66 94 ARG A O 1
#

Secondary structure (DSSP, 8-state):
-PPSEEEE-B-TTT-PEEE--TTTTT-SS-EEESS--GGGEEEEEE-STTEEEEEETTT-PEE---SSTT--SEESS--EEEPPP-SS------

Sequence (94 aa):
MLKDGVYQITNVHTKQALYIGADAENGSELKTRDRITSWSEFRVESQGGRAYTLVADHNGMSARISDKKNVPVASRSSFKFHLIAISTPLKQYR